Protein AF-A0A9W5YCZ6-F1 (afdb_monomer_lite)

Sequence (68 aa):
MAGKDHHLKFIQLPLNKAMNNAEVDKTQQVQGKWMSSLDAAKELNLKVMTNISLAQGKAFDKYSPEET

Secondary structure (DSSP, 8-state):
---TT----EEE---BTTB-HHHH---EEETTEEE-HHHHHHHTTPEEE-S-TTGGGGGGGGG-TT--

Structure (mmCIF, N/CA/C/O backbone):
data_AF-A0A9W5YCZ6-F1
#
_entry.id   AF-A0A9W5YCZ6-F1
#
loop_
_atom_site.group_PDB
_atom_site.id
_atom_site.type_symbol
_atom_site.label_atom_id
_atom_site.label_alt_id
_atom_site.label_comp_id
_atom_site.label_asym_id
_atom_site.label_entity_id
_atom_site.label_seq_id
_atom_site.pdbx_PDB_ins_code
_atom_site.Cartn_x
_atom_site.Cartn_y
_atom_site.Cartn_z
_atom_site.occupancy
_atom_site.B_iso_or_equiv
_atom_site.auth_seq_id
_atom_site.auth_comp_id
_atom_site.auth_asym_id
_atom_site.auth_atom_id
_atom_site.pdbx_PDB_model_num
ATOM 1 N N . MET A 1 1 ? -7.677 25.690 6.749 1.00 49.28 1 MET A N 1
ATOM 2 C CA . MET A 1 1 ? -6.952 24.867 7.744 1.00 49.28 1 MET A CA 1
ATOM 3 C C . MET A 1 1 ? -7.867 23.740 8.183 1.00 49.28 1 MET A C 1
ATOM 5 O O . MET A 1 1 ? -9.076 23.933 8.187 1.00 49.28 1 MET A O 1
ATOM 9 N N . ALA A 1 2 ? -7.322 22.563 8.456 1.00 61.19 2 ALA A N 1
ATOM 10 C CA . ALA A 1 2 ? -8.109 21.357 8.664 1.00 61.19 2 ALA A CA 1
ATOM 11 C C . ALA A 1 2 ? -8.656 21.323 10.113 1.00 61.19 2 ALA A C 1
ATOM 13 O O . ALA A 1 2 ? -7.877 21.314 11.062 1.00 61.19 2 ALA A O 1
ATOM 14 N N . GLY A 1 3 ? -9.983 21.412 10.282 1.00 68.31 3 GLY A N 1
ATOM 15 C CA . GLY A 1 3 ? -10.666 21.526 11.583 1.00 68.31 3 GLY A CA 1
ATOM 16 C C . GLY A 1 3 ? -10.613 20.263 12.459 1.00 68.31 3 GLY A C 1
ATOM 17 O O . GLY A 1 3 ? -10.063 19.237 12.056 1.00 68.31 3 GLY A O 1
ATOM 18 N N . LYS A 1 4 ? -11.206 20.341 13.662 1.00 64.19 4 LYS A N 1
ATOM 19 C CA . LYS A 1 4 ? -11.166 19.289 14.704 1.00 64.19 4 LYS A CA 1
ATOM 20 C C . LYS A 1 4 ? -11.677 17.909 14.246 1.00 64.19 4 LYS A C 1
ATOM 22 O O . LYS A 1 4 ? -11.156 16.913 14.728 1.00 64.19 4 LYS A O 1
ATOM 27 N N . ASP A 1 5 ? -12.570 17.860 13.255 1.00 69.38 5 ASP A N 1
ATOM 28 C CA . ASP A 1 5 ? -13.162 16.629 12.699 1.00 69.38 5 ASP A CA 1
ATOM 29 C C . ASP A 1 5 ? -12.888 16.457 11.197 1.00 69.38 5 ASP A C 1
ATOM 31 O O . ASP A 1 5 ? -13.701 15.935 10.444 1.00 69.38 5 ASP A O 1
ATOM 35 N N . HIS A 1 6 ? -11.759 16.951 10.690 1.00 71.69 6 HIS A N 1
ATOM 36 C CA . HIS A 1 6 ? -11.562 16.998 9.238 1.00 71.69 6 HIS A CA 1
ATOM 37 C C . HIS A 1 6 ? -11.211 15.635 8.593 1.00 71.69 6 HIS A C 1
ATOM 39 O O . HIS A 1 6 ? -11.155 15.548 7.370 1.00 71.69 6 HIS A O 1
ATOM 45 N N . HIS A 1 7 ? -10.940 14.589 9.389 1.00 71.44 7 HIS A N 1
ATOM 46 C CA . HIS A 1 7 ? -10.650 13.205 8.961 1.00 71.44 7 HIS A CA 1
ATOM 47 C C . HIS A 1 7 ? -9.545 12.997 7.890 1.00 71.44 7 HIS A C 1
ATOM 49 O O . HIS A 1 7 ? -9.357 11.870 7.433 1.00 71.44 7 HIS A O 1
ATOM 55 N N . LEU A 1 8 ? -8.763 14.015 7.509 1.00 75.44 8 LEU A N 1
ATOM 56 C CA . LEU A 1 8 ? -7.650 13.896 6.552 1.00 75.44 8 LEU A CA 1
ATOM 57 C C . LEU A 1 8 ? -6.453 13.285 7.279 1.00 75.44 8 LEU A C 1
ATOM 59 O O . LEU A 1 8 ? -5.559 13.960 7.783 1.00 75.44 8 LEU A O 1
ATOM 63 N N . LYS A 1 9 ? -6.459 11.959 7.327 1.00 85.19 9 LYS A N 1
ATOM 64 C CA . LYS A 1 9 ? -5.340 11.158 7.800 1.00 85.19 9 LYS A CA 1
ATOM 65 C C . LYS A 1 9 ? -4.705 10.491 6.591 1.00 85.19 9 LYS A C 1
ATOM 67 O O . LYS A 1 9 ? -5.346 9.685 5.914 1.00 85.19 9 LYS A O 1
ATOM 72 N N . PHE A 1 10 ? -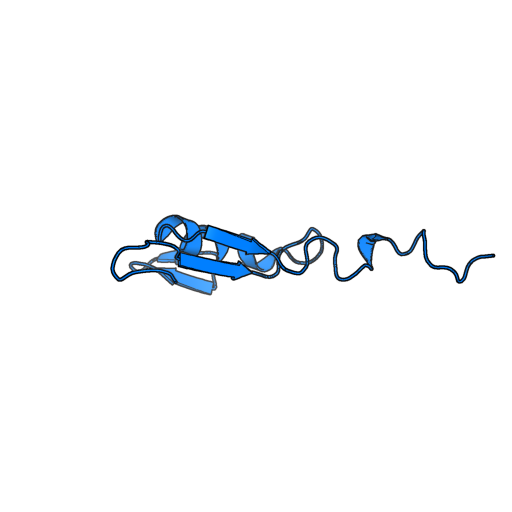3.461 10.850 6.302 1.00 90.12 10 PHE A N 1
ATOM 73 C CA . PHE A 1 10 ? -2.694 10.226 5.236 1.00 90.12 10 PHE A CA 1
ATOM 74 C C . PHE A 1 10 ? -1.285 9.887 5.693 1.00 90.12 10 PHE A C 1
ATOM 76 O O . PHE A 1 10 ? -0.748 10.501 6.613 1.00 90.12 10 PHE A O 1
ATOM 83 N N . ILE A 1 11 ? -0.694 8.909 5.022 1.00 93.44 11 ILE A N 1
ATOM 84 C CA . ILE A 1 11 ? 0.696 8.511 5.196 1.00 93.44 11 ILE A CA 1
ATOM 85 C C . ILE A 1 11 ? 1.381 8.482 3.836 1.00 93.44 11 ILE A C 1
ATOM 87 O O . ILE A 1 11 ? 0.773 8.126 2.826 1.00 93.44 11 ILE A O 1
ATOM 91 N N . GLN A 1 12 ? 2.650 8.876 3.817 1.00 93.94 12 GLN A N 1
ATOM 92 C CA . GLN A 1 12 ? 3.508 8.700 2.656 1.00 93.94 12 GLN A CA 1
ATOM 93 C C . GLN A 1 12 ? 4.301 7.407 2.818 1.00 93.94 12 GLN A C 1
ATOM 95 O O . GLN A 1 12 ? 4.983 7.236 3.827 1.00 93.94 12 GLN A O 1
ATOM 100 N N . LEU A 1 13 ? 4.206 6.510 1.839 1.00 92.94 13 LEU A N 1
ATOM 101 C CA . LEU A 1 13 ? 4.945 5.252 1.815 1.00 92.94 13 LEU A CA 1
ATOM 102 C C . LEU A 1 13 ? 5.798 5.160 0.546 1.00 92.94 13 LEU A C 1
ATOM 104 O O . LEU A 1 13 ? 5.289 5.405 -0.555 1.00 92.94 13 LEU A O 1
ATOM 108 N N . PRO A 1 14 ? 7.078 4.775 0.662 1.00 91.19 14 PRO A N 1
ATOM 109 C CA . PRO A 1 14 ? 7.872 4.463 -0.507 1.00 91.19 14 PRO A CA 1
ATOM 110 C C . PRO A 1 14 ? 7.322 3.195 -1.175 1.00 91.19 14 PRO A C 1
ATOM 112 O O . PRO A 1 14 ? 7.309 2.127 -0.566 1.00 91.19 14 PRO A O 1
ATOM 115 N N . LEU A 1 15 ? 6.831 3.324 -2.410 1.00 92.19 15 LEU A N 1
ATOM 116 C CA . LEU A 1 15 ? 6.261 2.216 -3.170 1.00 92.19 15 LEU A CA 1
ATOM 117 C C . LEU A 1 15 ? 6.506 2.418 -4.668 1.00 92.19 15 LEU A C 1
ATOM 119 O O . LEU A 1 15 ? 6.117 3.432 -5.246 1.00 92.19 15 LEU A O 1
ATOM 123 N N . ASN A 1 16 ? 7.151 1.445 -5.302 1.00 91.75 16 ASN A N 1
ATOM 124 C CA . ASN A 1 16 ? 7.267 1.330 -6.754 1.00 91.75 16 ASN A CA 1
ATOM 125 C C . ASN A 1 16 ? 7.621 -0.115 -7.144 1.00 91.75 16 ASN A C 1
ATOM 127 O O . ASN A 1 16 ? 7.803 -0.975 -6.286 1.00 91.75 16 ASN A O 1
ATOM 131 N N . LYS A 1 17 ? 7.767 -0.386 -8.446 1.00 88.75 17 LYS A N 1
ATOM 132 C CA . LYS A 1 17 ? 8.086 -1.732 -8.955 1.00 88.75 17 LYS A CA 1
ATOM 133 C C . LYS A 1 17 ? 9.404 -2.315 -8.410 1.00 88.75 17 LYS A C 1
ATOM 135 O O . LYS A 1 17 ? 9.516 -3.528 -8.299 1.00 88.75 17 LYS A O 1
ATOM 140 N N . ALA A 1 18 ? 10.390 -1.475 -8.097 1.00 89.19 18 ALA A N 1
ATOM 141 C CA . ALA A 1 18 ? 11.682 -1.886 -7.542 1.00 89.19 18 ALA A CA 1
ATOM 142 C C . ALA A 1 18 ? 11.709 -1.900 -6.000 1.00 89.19 18 ALA A C 1
ATOM 144 O O . ALA A 1 18 ? 12.651 -2.425 -5.416 1.00 89.19 18 ALA A O 1
ATOM 145 N N . MET A 1 19 ? 10.707 -1.311 -5.340 1.00 90.69 19 MET A N 1
ATOM 146 C CA . MET A 1 19 ? 10.629 -1.159 -3.888 1.00 90.69 19 MET A CA 1
ATOM 147 C C . MET A 1 19 ? 9.181 -1.362 -3.435 1.00 90.69 19 MET A C 1
ATOM 149 O O . MET A 1 19 ? 8.396 -0.414 -3.378 1.00 90.69 19 MET A O 1
ATOM 153 N N . ASN A 1 20 ? 8.834 -2.616 -3.141 1.00 93.88 20 ASN A N 1
ATOM 154 C CA . ASN A 1 20 ? 7.480 -3.063 -2.800 1.00 93.88 20 ASN A CA 1
ATOM 155 C C . ASN A 1 20 ? 7.320 -3.504 -1.333 1.00 93.88 20 ASN A C 1
ATOM 157 O O . ASN A 1 20 ? 6.272 -4.022 -0.958 1.00 93.88 20 ASN A O 1
ATOM 161 N N . ASN A 1 21 ? 8.317 -3.266 -0.478 1.00 94.94 21 ASN A N 1
ATOM 162 C CA . ASN A 1 21 ? 8.301 -3.647 0.939 1.00 94.94 21 ASN A CA 1
ATOM 163 C C . ASN A 1 21 ? 7.076 -3.106 1.691 1.00 94.94 21 ASN A C 1
ATOM 165 O O . ASN A 1 21 ? 6.541 -3.788 2.557 1.00 94.94 21 ASN A O 1
ATOM 169 N N . ALA A 1 22 ? 6.584 -1.914 1.333 1.00 94.50 22 ALA A N 1
ATOM 170 C CA . ALA A 1 22 ? 5.371 -1.352 1.927 1.00 94.50 22 ALA A CA 1
ATOM 171 C C . ALA A 1 22 ? 4.120 -2.229 1.702 1.00 94.50 22 ALA A C 1
ATOM 173 O O . ALA A 1 22 ? 3.181 -2.153 2.492 1.00 94.50 22 ALA A O 1
ATOM 174 N N . GLU A 1 23 ? 4.108 -3.057 0.655 1.00 95.94 23 GLU A N 1
ATOM 175 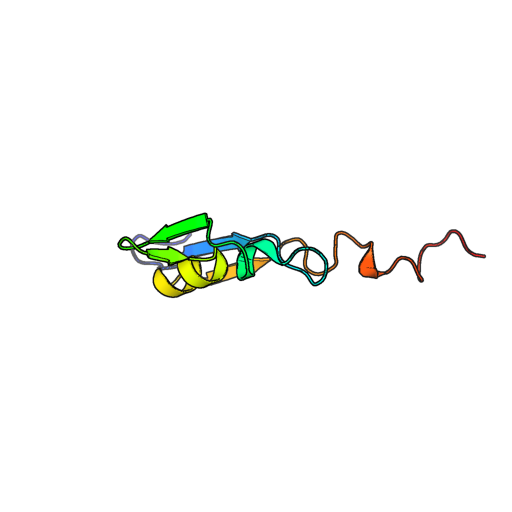C CA . GLU A 1 23 ? 3.053 -4.025 0.338 1.00 95.94 23 GLU A CA 1
ATOM 176 C C . GLU A 1 23 ? 3.362 -5.430 0.886 1.00 95.94 23 GLU A C 1
ATOM 178 O O . GLU A 1 23 ? 2.453 -6.122 1.340 1.00 95.94 23 GLU A O 1
ATOM 183 N N . VAL A 1 24 ? 4.632 -5.850 0.883 1.00 97.06 24 VAL A N 1
ATOM 184 C CA . VAL A 1 24 ? 5.029 -7.242 1.172 1.00 97.06 24 VAL A CA 1
ATOM 185 C C . VAL A 1 24 ? 5.426 -7.474 2.634 1.00 97.06 24 VAL A C 1
ATOM 187 O O . VAL A 1 24 ? 5.037 -8.482 3.232 1.00 97.06 24 VAL A O 1
ATOM 190 N N . ASP A 1 25 ? 6.186 -6.558 3.234 1.00 97.75 25 ASP A N 1
ATOM 191 C CA . ASP A 1 25 ? 6.841 -6.797 4.519 1.00 97.75 25 ASP A CA 1
ATOM 192 C C . ASP A 1 25 ? 5.875 -6.573 5.681 1.00 97.75 25 ASP A C 1
ATOM 194 O O . ASP A 1 25 ? 5.445 -5.450 5.955 1.00 97.75 25 ASP A O 1
ATOM 198 N N . LYS A 1 26 ? 5.583 -7.637 6.435 1.00 97.81 26 LYS A N 1
ATOM 199 C CA . LYS A 1 26 ? 4.658 -7.602 7.578 1.00 97.81 26 LYS A CA 1
ATOM 200 C C . LYS A 1 26 ? 5.310 -7.057 8.848 1.00 97.81 26 LYS A C 1
ATOM 202 O O . LYS A 1 26 ? 5.569 -7.791 9.796 1.00 97.81 26 LYS A O 1
ATOM 207 N N . THR A 1 27 ? 5.579 -5.758 8.851 1.00 97.12 27 THR A N 1
ATOM 208 C CA . THR A 1 27 ? 6.320 -5.057 9.914 1.00 97.12 27 THR A CA 1
ATOM 209 C C . THR A 1 27 ? 5.441 -4.215 10.834 1.00 97.12 27 THR A C 1
ATOM 211 O O . THR A 1 27 ? 5.942 -3.661 11.807 1.00 97.12 27 THR A O 1
ATOM 214 N N . GLN A 1 28 ? 4.143 -4.095 10.549 1.00 97.00 28 GLN A N 1
ATOM 215 C CA . GLN A 1 28 ? 3.225 -3.269 11.332 1.00 97.00 28 GLN A CA 1
ATOM 216 C C . GLN A 1 28 ? 2.337 -4.140 12.209 1.00 97.00 28 GLN A C 1
ATOM 218 O O . GLN A 1 28 ? 1.690 -5.058 11.710 1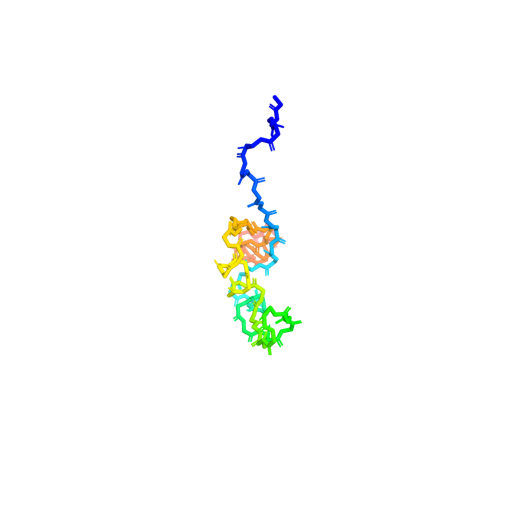.00 97.00 28 GLN A O 1
ATOM 223 N N . GLN A 1 29 ? 2.265 -3.836 13.503 1.00 97.81 29 GLN A N 1
ATOM 224 C CA . GLN A 1 29 ? 1.358 -4.521 14.417 1.00 97.81 29 GLN A CA 1
ATOM 225 C C . GLN A 1 29 ? 0.087 -3.687 14.615 1.00 97.81 29 GLN A C 1
ATOM 227 O O . GLN A 1 29 ? 0.124 -2.619 15.223 1.00 97.81 29 GLN A O 1
ATOM 232 N N . VAL A 1 30 ? -1.051 -4.179 14.122 1.00 96.31 30 VAL A N 1
ATOM 233 C CA . VAL A 1 30 ? -2.363 -3.524 14.250 1.00 96.31 30 VAL A CA 1
ATOM 234 C C . VAL A 1 30 ? -3.357 -4.523 14.825 1.00 96.31 30 VAL A C 1
ATOM 236 O O . VAL A 1 30 ? -3.511 -5.6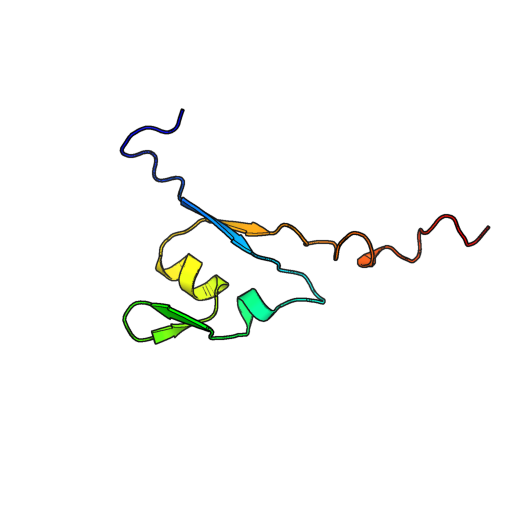21 14.297 1.00 96.31 30 VAL A O 1
ATOM 239 N N . GLN A 1 31 ? -4.005 -4.169 15.941 1.00 94.31 31 GLN A N 1
ATOM 240 C CA . GLN A 1 31 ? -4.977 -5.034 16.635 1.00 94.31 31 GLN A CA 1
ATOM 241 C C . GLN A 1 31 ? -4.448 -6.468 16.883 1.00 94.31 31 GLN A C 1
ATOM 243 O O . GLN A 1 31 ? -5.161 -7.456 16.720 1.00 94.31 31 GLN A O 1
ATOM 248 N N . GLY A 1 32 ? -3.160 -6.594 17.226 1.00 96.19 32 GLY A N 1
ATOM 249 C CA . GLY A 1 32 ? -2.510 -7.885 17.481 1.00 96.19 32 GLY A CA 1
ATOM 250 C C . GLY A 1 32 ? -2.120 -8.692 16.234 1.00 96.19 32 GLY A C 1
ATOM 251 O O . GLY A 1 32 ? -1.558 -9.775 16.382 1.00 96.19 32 GLY A O 1
ATOM 252 N N . LYS A 1 33 ? -2.357 -8.184 15.017 1.00 97.56 33 LYS A N 1
ATOM 253 C CA . LYS A 1 33 ? -1.961 -8.823 13.752 1.00 97.56 33 LYS A CA 1
ATOM 254 C C . LYS A 1 33 ? -0.753 -8.118 13.141 1.00 97.56 33 LYS A C 1
ATOM 256 O O . LYS A 1 33 ? -0.708 -6.891 13.104 1.00 97.56 33 LYS A O 1
ATOM 261 N N . TRP A 1 34 ? 0.198 -8.897 12.628 1.00 98.19 34 TRP A N 1
ATOM 262 C CA . TRP A 1 34 ? 1.303 -8.383 11.815 1.00 98.19 34 TRP A CA 1
ATOM 263 C C . TRP A 1 34 ? 0.857 -8.218 10.360 1.00 98.19 34 TRP A C 1
ATOM 265 O O . TRP A 1 34 ? 0.369 -9.165 9.738 1.00 98.19 34 TRP A O 1
ATOM 275 N N . MET A 1 35 ? 1.013 -7.010 9.830 1.00 98.12 35 MET A N 1
ATOM 276 C CA . MET A 1 35 ? 0.492 -6.556 8.543 1.00 98.12 35 MET A CA 1
ATOM 277 C C . MET A 1 35 ? 1.560 -5.766 7.788 1.00 98.12 35 MET A C 1
ATOM 279 O O . MET A 1 35 ? 2.496 -5.237 8.398 1.00 98.12 35 MET A O 1
ATOM 283 N N . SER A 1 36 ? 1.427 -5.681 6.464 1.00 98.06 36 SER A N 1
ATOM 284 C CA . SER A 1 36 ? 2.223 -4.737 5.683 1.00 98.06 36 SER A CA 1
ATOM 285 C C . SER A 1 36 ? 1.830 -3.298 6.008 1.00 98.06 36 SER A C 1
ATOM 287 O O . SER A 1 36 ? 0.762 -3.043 6.574 1.00 98.06 36 SER A O 1
ATOM 289 N N . SER A 1 37 ? 2.677 -2.333 5.655 1.00 96.81 37 SER A N 1
ATOM 290 C CA . SER A 1 37 ? 2.341 -0.915 5.830 1.00 96.81 37 SER A CA 1
ATOM 291 C C . SER A 1 37 ? 1.091 -0.519 5.041 1.00 96.81 37 SER A C 1
ATOM 293 O O . SER A 1 37 ? 0.282 0.266 5.537 1.00 96.81 37 SER A O 1
ATOM 295 N N . LEU A 1 38 ? 0.906 -1.082 3.844 1.00 96.19 38 LEU A N 1
ATOM 296 C CA . LEU A 1 38 ? -0.255 -0.831 2.996 1.00 96.19 38 LEU A CA 1
ATOM 297 C C . LEU A 1 38 ? -1.538 -1.417 3.601 1.00 96.19 38 LEU A C 1
ATOM 299 O O . LEU A 1 38 ? -2.556 -0.725 3.671 1.00 96.19 38 LEU A O 1
ATOM 303 N N . ASP A 1 39 ? -1.479 -2.652 4.101 1.00 97.12 39 ASP A N 1
ATOM 304 C CA . ASP A 1 39 ? -2.624 -3.292 4.749 1.00 97.12 39 ASP A CA 1
ATOM 305 C C . ASP A 1 39 ? -2.987 -2.585 6.061 1.00 97.12 39 ASP A C 1
ATOM 307 O O . ASP A 1 39 ? -4.162 -2.347 6.339 1.00 97.12 39 ASP A O 1
ATOM 311 N N . ALA A 1 40 ? -1.987 -2.210 6.865 1.00 97.19 40 ALA A N 1
ATOM 312 C CA . ALA A 1 40 ? -2.194 -1.481 8.113 1.00 97.19 40 ALA A CA 1
ATOM 313 C C . ALA A 1 40 ? -2.848 -0.114 7.866 1.00 97.19 40 ALA A C 1
ATOM 315 O O . ALA A 1 40 ? -3.772 0.276 8.580 1.00 97.19 40 ALA A O 1
ATOM 316 N N . ALA A 1 41 ? -2.414 0.603 6.824 1.00 95.44 41 ALA A N 1
ATOM 317 C CA . ALA A 1 41 ? -3.030 1.863 6.429 1.00 95.44 41 ALA A CA 1
ATOM 318 C C . ALA A 1 41 ? -4.500 1.679 6.020 1.00 95.44 41 ALA A C 1
ATOM 320 O O . ALA A 1 41 ? -5.344 2.494 6.394 1.00 95.44 41 ALA A O 1
ATOM 321 N N . LYS A 1 42 ? -4.822 0.588 5.313 1.00 94.38 42 LYS A N 1
ATOM 322 C CA . LYS A 1 42 ? -6.199 0.240 4.945 1.00 94.38 42 LYS A CA 1
ATOM 323 C C . LYS A 1 42 ? -7.064 -0.059 6.174 1.00 94.38 42 LYS A C 1
ATOM 325 O O . LYS A 1 42 ? -8.158 0.490 6.277 1.00 94.38 42 LYS A O 1
ATOM 330 N N . GLU A 1 43 ? -6.564 -0.863 7.111 1.00 95.50 43 GLU A N 1
ATOM 331 C CA . GLU A 1 43 ? -7.252 -1.209 8.369 1.00 95.50 43 GLU A CA 1
ATOM 332 C C . GLU A 1 43 ? -7.548 0.032 9.227 1.00 95.50 43 GLU A C 1
ATOM 334 O O . GLU A 1 43 ? -8.611 0.153 9.829 1.00 95.50 43 GLU A O 1
ATOM 339 N N . LEU A 1 44 ? -6.628 0.998 9.244 1.00 92.88 44 LEU A N 1
ATOM 340 C CA . LEU A 1 44 ? -6.752 2.243 10.008 1.00 92.88 44 LEU A CA 1
ATOM 341 C C . LEU A 1 44 ? -7.502 3.359 9.260 1.00 92.88 44 LEU A C 1
ATOM 343 O O . LEU A 1 44 ? -7.596 4.480 9.770 1.00 92.88 44 LEU A O 1
ATOM 347 N N . ASN A 1 45 ? -8.032 3.071 8.066 1.00 91.62 45 ASN A N 1
ATOM 348 C CA . ASN A 1 45 ? -8.716 4.030 7.196 1.00 91.62 45 ASN A CA 1
ATOM 349 C C . ASN A 1 45 ? -7.861 5.282 6.893 1.00 91.62 45 ASN A C 1
ATOM 351 O O . ASN A 1 45 ? -8.328 6.422 6.956 1.00 91.62 45 ASN A O 1
ATOM 355 N N . LEU A 1 46 ? -6.577 5.064 6.594 1.00 92.88 46 LEU A N 1
ATOM 356 C CA . LEU A 1 46 ? -5.621 6.092 6.189 1.00 92.88 46 LEU A CA 1
ATOM 357 C C . LEU A 1 46 ? -5.535 6.168 4.662 1.00 92.88 46 LEU A C 1
ATOM 359 O O . LEU A 1 46 ? -5.467 5.153 3.968 1.00 92.88 46 LEU A O 1
ATOM 363 N N . LYS A 1 47 ? -5.461 7.385 4.117 1.00 93.69 47 LYS A N 1
ATOM 364 C CA . LYS A 1 47 ? -5.092 7.581 2.710 1.00 93.69 47 LYS A CA 1
ATOM 365 C C . LYS A 1 47 ? -3.591 7.351 2.534 1.00 93.69 47 LYS A C 1
ATOM 367 O O . LYS A 1 47 ? -2.785 7.900 3.277 1.00 93.69 47 LYS A O 1
ATOM 372 N N . VAL A 1 48 ? -3.203 6.574 1.530 1.00 93.88 48 VAL A N 1
ATOM 373 C CA . VAL A 1 48 ? -1.790 6.344 1.208 1.00 93.88 48 VAL A CA 1
ATOM 374 C C . VAL A 1 48 ? -1.399 7.205 0.015 1.00 93.88 48 VAL A C 1
ATOM 376 O O . VAL A 1 48 ? -2.074 7.202 -1.011 1.00 93.88 48 VAL A O 1
AT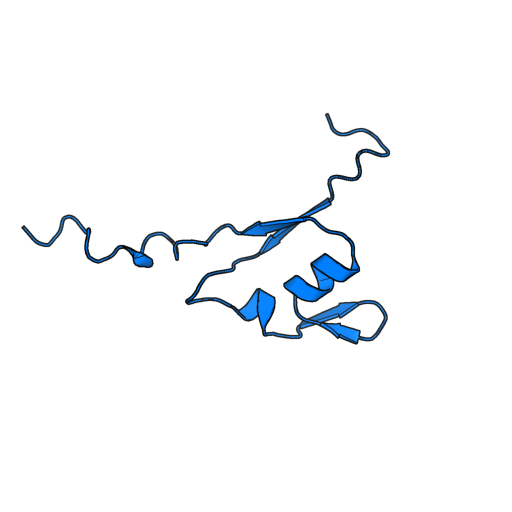OM 379 N N . MET A 1 49 ? -0.300 7.935 0.161 1.00 94.31 49 MET A N 1
ATOM 380 C CA . MET A 1 49 ? 0.406 8.612 -0.922 1.00 94.31 49 MET A CA 1
ATOM 381 C C . MET A 1 49 ? 1.769 7.944 -1.100 1.00 94.31 49 MET A C 1
ATOM 383 O O . MET A 1 49 ? 2.351 7.476 -0.125 1.00 94.31 49 MET A O 1
ATOM 38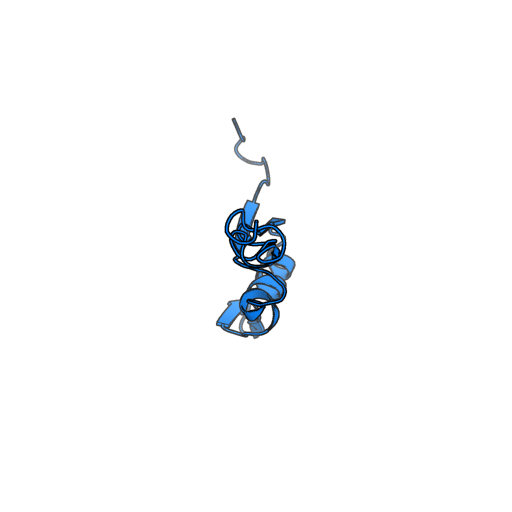7 N N . THR A 1 50 ? 2.309 7.911 -2.317 1.00 92.50 50 THR A N 1
ATOM 388 C CA . THR A 1 50 ? 3.671 7.412 -2.543 1.00 92.50 50 THR A CA 1
ATOM 389 C C . THR A 1 50 ? 4.566 8.477 -3.164 1.00 92.50 50 THR A C 1
ATOM 391 O O . THR A 1 50 ? 4.130 9.252 -4.011 1.00 92.50 50 THR A O 1
ATOM 394 N N . ASN A 1 51 ? 5.814 8.545 -2.697 1.00 87.38 51 ASN A N 1
ATOM 395 C CA . ASN A 1 51 ? 6.785 9.590 -3.032 1.00 87.38 51 ASN A CA 1
ATOM 396 C C . ASN A 1 51 ? 7.914 9.109 -3.959 1.00 87.38 51 ASN A C 1
ATOM 398 O O . ASN A 1 51 ? 8.800 9.890 -4.297 1.00 87.38 51 ASN A O 1
ATOM 402 N N . ILE A 1 52 ? 7.904 7.840 -4.378 1.00 89.00 52 ILE A N 1
ATOM 403 C CA . ILE A 1 52 ? 8.955 7.263 -5.231 1.00 89.00 52 ILE A CA 1
ATOM 404 C C . ILE A 1 52 ? 8.397 6.438 -6.390 1.00 89.00 52 ILE A C 1
ATOM 406 O O . ILE A 1 52 ? 9.083 5.537 -6.867 1.00 89.00 52 ILE A O 1
ATOM 410 N N . SER A 1 53 ? 7.195 6.746 -6.880 1.00 86.62 53 SER A N 1
ATOM 411 C CA . SER A 1 53 ? 6.502 5.965 -7.921 1.00 86.62 53 SER A CA 1
ATOM 412 C C . SER A 1 53 ? 7.363 5.675 -9.157 1.00 86.62 53 SER A C 1
ATOM 414 O O . SER A 1 53 ? 7.204 4.638 -9.793 1.00 86.62 53 SER A O 1
ATOM 416 N N . LEU A 1 54 ? 8.297 6.578 -9.477 1.00 88.25 54 LEU A N 1
ATOM 417 C CA . LEU A 1 54 ? 9.186 6.512 -10.642 1.00 88.25 54 LEU A CA 1
ATOM 418 C C . LEU A 1 54 ? 10.643 6.166 -10.287 1.00 88.25 54 LEU A C 1
ATOM 420 O O . LEU A 1 54 ? 11.554 6.504 -11.038 1.00 88.25 54 LEU A O 1
ATOM 424 N N . ALA A 1 55 ? 10.879 5.543 -9.128 1.00 85.94 55 ALA A N 1
ATOM 425 C CA . ALA A 1 55 ? 12.208 5.137 -8.658 1.00 85.94 55 ALA A CA 1
ATOM 426 C C . ALA A 1 55 ? 13.259 6.264 -8.749 1.00 85.94 55 ALA A C 1
ATOM 428 O O . ALA A 1 55 ? 14.389 6.042 -9.173 1.00 85.94 55 ALA A O 1
ATOM 429 N N . GLN A 1 56 ? 12.866 7.490 -8.378 1.00 83.25 56 GLN A N 1
ATOM 430 C CA . GLN A 1 56 ? 13.715 8.690 -8.457 1.00 83.25 56 GLN A CA 1
ATOM 431 C C . GLN A 1 56 ? 14.252 8.992 -9.871 1.00 83.25 56 GLN A C 1
ATOM 433 O O . GLN A 1 56 ? 15.344 9.525 -10.017 1.00 83.25 56 GLN A O 1
ATOM 438 N N . GLY A 1 57 ? 13.507 8.636 -10.921 1.00 82.25 57 GLY A N 1
ATOM 439 C CA . GLY A 1 57 ? 13.915 8.867 -12.308 1.00 82.25 57 GLY A CA 1
ATOM 440 C C . GLY A 1 57 ? 14.706 7.714 -12.930 1.00 82.25 57 GLY A C 1
ATOM 441 O O . GLY A 1 57 ? 14.737 7.621 -14.150 1.00 82.25 57 GLY A O 1
ATOM 442 N N . LYS A 1 58 ? 15.218 6.767 -12.129 1.00 79.00 58 LYS A N 1
ATOM 443 C CA . LYS A 1 58 ? 15.950 5.579 -12.621 1.00 79.00 58 LYS A CA 1
ATOM 444 C C . LYS A 1 58 ? 15.110 4.677 -13.527 1.00 79.00 58 LYS A C 1
ATOM 446 O O . LYS A 1 58 ? 15.622 3.915 -14.334 1.00 79.00 58 LYS A O 1
ATOM 451 N N . ALA A 1 59 ? 13.783 4.763 -13.424 1.00 75.25 59 ALA A N 1
ATOM 452 C CA . ALA A 1 59 ? 12.881 4.064 -14.338 1.00 75.25 59 ALA A CA 1
ATOM 453 C C . ALA A 1 59 ? 12.977 4.565 -15.799 1.00 75.25 59 ALA A C 1
ATOM 455 O O . ALA A 1 59 ? 12.425 3.930 -16.698 1.00 75.25 59 ALA A O 1
ATOM 456 N N . PHE A 1 60 ? 13.651 5.695 -16.037 1.00 79.00 60 PHE A N 1
ATOM 457 C CA . PHE A 1 60 ? 13.752 6.374 -17.326 1.00 79.00 60 PHE A CA 1
ATOM 458 C C . PHE A 1 60 ? 15.182 6.449 -17.869 1.00 79.00 60 PHE A C 1
ATOM 460 O O . PHE A 1 60 ? 15.396 7.229 -18.788 1.00 79.00 60 PHE A O 1
ATOM 467 N N . ASP A 1 61 ? 16.132 5.645 -17.371 1.00 69.75 61 ASP A N 1
ATOM 468 C CA . ASP A 1 61 ? 17.555 5.708 -17.771 1.00 69.75 61 ASP A CA 1
ATOM 469 C C . ASP A 1 61 ? 17.772 5.711 -19.300 1.00 69.75 61 ASP A C 1
ATOM 471 O O . ASP A 1 61 ? 18.677 6.375 -19.793 1.00 69.75 61 ASP A O 1
ATOM 475 N N . LYS A 1 62 ? 16.863 5.096 -20.073 1.00 66.75 62 LYS A N 1
ATOM 476 C CA . LYS A 1 62 ? 16.816 5.157 -21.551 1.00 66.75 62 LYS A CA 1
ATOM 477 C C . LYS A 1 62 ? 16.606 6.557 -22.170 1.00 66.75 62 LYS A C 1
ATOM 479 O O . LYS A 1 62 ? 16.522 6.668 -23.387 1.00 66.75 62 LYS A O 1
ATOM 484 N N . TYR A 1 63 ? 16.412 7.592 -21.358 1.00 65.12 63 TYR A N 1
ATOM 485 C CA . TYR A 1 63 ? 16.236 8.990 -21.766 1.00 65.12 63 TYR A CA 1
ATOM 486 C C . TYR A 1 63 ? 17.285 9.911 -21.120 1.00 65.12 63 TYR A C 1
ATOM 488 O O . TYR A 1 63 ? 17.101 11.129 -21.101 1.00 65.12 63 TYR A O 1
ATOM 496 N N . SER A 1 64 ? 18.359 9.341 -20.557 1.00 66.12 64 SER A N 1
ATOM 497 C CA . SER A 1 64 ? 19.478 10.119 -20.029 1.00 66.12 64 SER A CA 1
ATOM 498 C C . SER A 1 64 ? 20.185 10.866 -21.175 1.00 66.12 64 SER A C 1
ATOM 500 O O . SER A 1 64 ? 20.448 10.249 -22.207 1.00 66.12 64 SER A O 1
ATOM 502 N N . PRO A 1 65 ? 20.518 12.163 -21.028 1.00 68.62 65 PRO A N 1
ATOM 503 C CA . PRO A 1 65 ? 21.170 12.965 -22.074 1.00 68.62 65 PRO A CA 1
ATOM 504 C C . PRO A 1 65 ? 22.555 12.476 -22.540 1.00 68.62 65 PRO A C 1
ATOM 506 O O . PRO A 1 65 ? 23.105 13.039 -23.479 1.00 68.62 65 PRO A O 1
ATOM 509 N N . GLU A 1 66 ? 23.130 11.466 -21.888 1.00 65.44 66 GLU A N 1
ATOM 510 C CA . GLU A 1 66 ? 24.524 11.028 -22.064 1.00 65.44 66 GLU A CA 1
ATOM 511 C C . GLU A 1 66 ? 24.734 10.030 -23.231 1.00 65.44 66 GLU A C 1
ATOM 513 O O . GLU A 1 66 ? 25.821 9.478 -23.371 1.00 65.44 66 GLU A O 1
ATOM 518 N N . GLU A 1 67 ? 23.733 9.786 -24.087 1.00 56.31 67 GLU A N 1
ATOM 519 C CA . GLU A 1 67 ? 23.858 8.914 -25.276 1.00 56.31 67 GLU A CA 1
ATOM 520 C C . GLU A 1 67 ? 23.527 9.649 -26.595 1.00 56.31 67 GLU A C 1
ATOM 522 O O . GLU A 1 67 ? 22.688 9.197 -27.377 1.00 56.31 67 GLU A O 1
ATOM 527 N N . THR A 1 68 ? 24.190 10.787 -26.855 1.00 49.03 68 THR A N 1
ATOM 528 C CA . THR A 1 68 ? 24.243 11.412 -28.199 1.00 49.03 68 THR A CA 1
ATOM 529 C C . THR A 1 68 ? 25.676 11.625 -28.660 1.00 49.03 68 THR A C 1
ATOM 531 O O . THR A 1 68 ? 26.496 12.054 -27.820 1.00 49.03 68 THR A O 1
#

Foldseek 3Di:
DQDPPNPQAADEDADEPVDHQQQVPQCDQDPNDRHRVVVNCVVVVHHYDYDCHCVVVPVPVVPPPPPD

Radius of gyration: 16.63 Å; chains: 1; bounding box: 38×34×46 Å

pLDDT: mean 85.89, std 13.06, range [49.03, 98.19]

Organism: NCBI:txid2936439